Protein AF-A0A2H9PCT2-F1 (afdb_monomer)

Nearest PDB structures (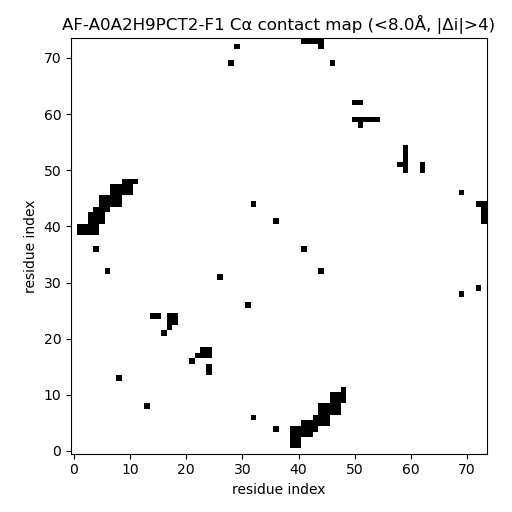foldseek):
  6mm9-assembly1_D  TM=3.403E-01  e=1.701E+00  Rattus norvegicus
  6mmu-assembly1_B  TM=3.430E-01  e=5.810E+00  Rattus norvegicus

Foldseek 3Di:
DFAEDEAEEELVVLQVCCCPPVVDNDDDVLVVVCVVQPRGHYPYYHYDDDQDDCVVPVVNVVVVVVVVVNVVRD

Sequence (74 aa):
MDERIAIFIDGSNFYHGLKENIGISKINFQKFVELLVGQRDLLRTYYYNATLSTNEGERYKDQQRFFAYLRTIP

Radius of gyration: 14.0 Å; Cα contacts (8 Å, |Δi|>4): 66; chains: 1; bounding box: 30×27×42 Å

pLDDT: mean 93.72, std 5.09, range [56.66, 97.44]

InterPro domains:
  IPR021139 NYN domain [PF01936] (4-70)
  IPR047140 Low amplitude and bright protein LabA [PTHR35458] (3-72)

Organism: NCBI:txid1974542

Secondary structure (DSSP, 8-state):
-PPEEEEEEEHHHHHHHHHHHHS-----HHHHHHHHHTTSEEEEEEEE-PPPPGGGTHHHHHHHHHHHHHTT--

Mean predicted aligned error: 3.47 Å

Structure (mmCIF, N/CA/C/O backbone):
data_AF-A0A2H9PCT2-F1
#
_entry.id   AF-A0A2H9PCT2-F1
#
loop_
_atom_site.group_PDB
_atom_site.id
_atom_site.type_symbol
_atom_site.label_atom_id
_atom_site.label_alt_id
_atom_site.label_comp_id
_atom_site.label_asym_id
_atom_site.label_entity_id
_atom_site.label_seq_id
_a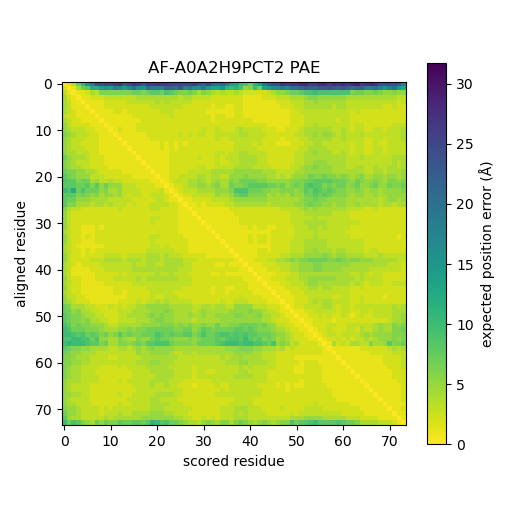tom_site.pdbx_PDB_ins_code
_atom_site.Cartn_x
_atom_site.Cartn_y
_atom_site.Cartn_z
_atom_site.occupancy
_atom_site.B_iso_or_equiv
_atom_site.auth_seq_id
_atom_site.auth_comp_id
_atom_site.auth_asym_id
_atom_site.auth_atom_id
_atom_site.pdbx_PDB_model_num
ATOM 1 N N . MET A 1 1 ? -18.195 0.270 21.541 1.00 56.66 1 MET A N 1
ATOM 2 C CA . MET A 1 1 ? -18.216 -0.468 20.265 1.00 56.66 1 MET A CA 1
ATOM 3 C C . MET A 1 1 ? -17.163 0.221 19.437 1.00 56.66 1 MET A C 1
ATOM 5 O O . MET A 1 1 ? -17.369 1.383 19.108 1.00 56.66 1 MET A O 1
ATOM 9 N N . ASP A 1 2 ? -16.002 -0.405 19.287 1.00 81.62 2 ASP A N 1
ATOM 10 C CA . ASP A 1 2 ? -14.852 0.245 18.663 1.00 81.62 2 ASP A CA 1
ATOM 11 C C . ASP A 1 2 ? -15.151 0.483 17.178 1.00 81.62 2 ASP A C 1
ATOM 13 O O . ASP A 1 2 ? -15.756 -0.356 16.501 1.00 81.62 2 ASP A O 1
ATOM 17 N N . GLU A 1 3 ? -14.853 1.691 16.699 1.00 94.56 3 GLU A N 1
ATOM 18 C CA . GLU A 1 3 ? -15.120 2.088 15.318 1.00 94.56 3 GLU A CA 1
ATOM 19 C C . GLU A 1 3 ? -14.268 1.221 14.384 1.00 94.56 3 GLU A C 1
ATOM 21 O O . GLU A 1 3 ? -13.052 1.127 14.545 1.00 94.56 3 GLU A O 1
ATOM 26 N N . ARG A 1 4 ? -14.907 0.575 13.404 1.00 95.88 4 ARG A N 1
ATOM 27 C CA . ARG A 1 4 ? -14.241 -0.335 12.464 1.00 95.88 4 ARG A CA 1
ATOM 28 C C . ARG A 1 4 ? -13.981 0.371 11.141 1.00 95.88 4 ARG A C 1
ATOM 30 O O . ARG A 1 4 ? -14.867 1.046 10.619 1.00 95.88 4 ARG A O 1
ATOM 37 N N . ILE A 1 5 ? -12.804 0.154 10.562 1.00 96.88 5 ILE A N 1
ATOM 38 C CA . ILE A 1 5 ? -12.385 0.759 9.292 1.00 96.88 5 ILE A CA 1
ATOM 39 C C . ILE A 1 5 ? -11.947 -0.305 8.284 1.00 96.88 5 ILE A C 1
ATOM 41 O O . ILE A 1 5 ? -11.261 -1.262 8.625 1.00 96.88 5 ILE A O 1
ATOM 45 N N . ALA A 1 6 ? -12.314 -0.120 7.018 1.00 96.75 6 ALA A N 1
ATOM 46 C CA . ALA A 1 6 ? -11.706 -0.811 5.885 1.00 96.75 6 ALA A CA 1
ATOM 47 C C . ALA A 1 6 ? -11.039 0.225 4.977 1.00 96.75 6 ALA A C 1
ATOM 49 O O . ALA A 1 6 ? -11.592 1.304 4.756 1.00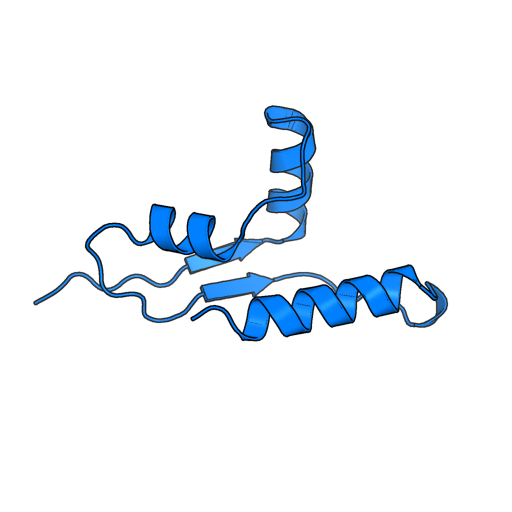 96.75 6 ALA A O 1
ATOM 50 N N . ILE A 1 7 ? -9.856 -0.098 4.461 1.00 97.44 7 ILE A N 1
ATOM 51 C CA . ILE A 1 7 ? -9.057 0.816 3.640 1.00 97.44 7 ILE A CA 1
ATOM 52 C C . ILE A 1 7 ? -9.059 0.311 2.200 1.00 97.44 7 ILE A C 1
ATOM 54 O O . ILE A 1 7 ? -8.769 -0.856 1.953 1.00 97.44 7 ILE A O 1
ATOM 58 N N . PHE A 1 8 ? -9.355 1.195 1.250 1.00 97.06 8 PHE A N 1
ATOM 59 C CA . PHE A 1 8 ? -9.363 0.896 -0.181 1.00 97.06 8 PHE A CA 1
ATOM 60 C C . PHE A 1 8 ? -8.412 1.861 -0.883 1.00 97.06 8 PHE A C 1
ATOM 62 O O . PHE A 1 8 ? -8.606 3.074 -0.833 1.00 97.06 8 PHE A O 1
ATOM 69 N N . ILE A 1 9 ? -7.366 1.324 -1.506 1.00 96.19 9 ILE A N 1
ATOM 70 C CA . ILE A 1 9 ? -6.313 2.104 -2.157 1.00 96.19 9 ILE A CA 1
ATOM 71 C C . ILE A 1 9 ? -6.290 1.757 -3.641 1.00 96.19 9 ILE A C 1
ATOM 73 O O . ILE A 1 9 ? -6.050 0.610 -4.022 1.00 96.19 9 ILE A O 1
ATOM 77 N N . ASP A 1 10 ? -6.508 2.768 -4.477 1.00 96.19 10 ASP A N 1
ATOM 78 C CA . ASP A 1 10 ? -6.204 2.717 -5.905 1.00 96.19 10 ASP A CA 1
ATOM 79 C C . ASP A 1 10 ? -4.695 2.892 -6.091 1.00 96.19 10 ASP A C 1
ATOM 81 O O . ASP A 1 10 ? -4.138 3.969 -5.873 1.00 96.19 10 ASP A O 1
ATOM 85 N N . GLY A 1 11 ? -4.017 1.812 -6.465 1.00 94.31 11 GLY A N 1
ATOM 86 C CA . GLY A 1 11 ? -2.568 1.762 -6.546 1.00 94.31 11 GLY A CA 1
ATOM 87 C C . GLY A 1 11 ? -1.969 2.662 -7.619 1.00 94.31 11 GLY A C 1
ATOM 88 O O . GLY A 1 11 ? -0.880 3.196 -7.402 1.00 94.31 11 GLY A O 1
ATOM 89 N N . SER A 1 12 ? -2.663 2.862 -8.745 1.00 93.25 12 SER A N 1
ATOM 90 C CA . SER A 1 12 ? -2.166 3.723 -9.823 1.00 93.25 12 SER A CA 1
ATOM 91 C C . SER A 1 12 ? -2.240 5.184 -9.397 1.00 93.25 12 SER A C 1
ATOM 93 O O . SER A 1 12 ? -1.209 5.861 -9.352 1.00 93.25 12 SER A O 1
ATOM 95 N N . ASN A 1 13 ? -3.421 5.636 -8.966 1.00 95.69 13 ASN A N 1
ATOM 96 C CA . ASN A 1 13 ? -3.608 7.006 -8.487 1.00 95.69 13 ASN A CA 1
ATOM 97 C C . ASN A 1 13 ? -2.720 7.313 -7.279 1.00 95.69 13 ASN A C 1
ATOM 99 O O . ASN A 1 13 ? -2.110 8.379 -7.209 1.00 95.69 13 ASN A O 1
ATOM 103 N N . PHE A 1 14 ? -2.576 6.363 -6.355 1.00 95.25 14 PHE A N 1
ATOM 104 C CA . PHE A 1 14 ? -1.697 6.529 -5.205 1.00 95.25 14 PHE A CA 1
ATOM 105 C C . PHE A 1 14 ? -0.227 6.686 -5.611 1.00 95.25 14 PHE A C 1
ATOM 107 O O . PHE A 1 14 ? 0.451 7.587 -5.123 1.00 95.25 14 PHE A O 1
ATOM 114 N N . TYR A 1 15 ? 0.272 5.853 -6.531 1.00 93.69 15 TYR A N 1
ATOM 115 C CA . TYR A 1 15 ? 1.650 5.946 -7.017 1.00 93.69 15 TYR A CA 1
ATOM 116 C C . TYR A 1 15 ? 1.934 7.292 -7.698 1.00 93.69 15 TYR A C 1
ATOM 118 O O . TYR A 1 15 ? 2.952 7.924 -7.400 1.00 93.69 15 TYR A O 1
ATOM 126 N N . HIS A 1 16 ? 1.042 7.735 -8.588 1.00 94.62 16 HIS A N 1
ATOM 127 C CA . HIS A 1 16 ? 1.187 9.013 -9.287 1.00 94.62 16 HIS A CA 1
ATOM 128 C C . HIS A 1 16 ? 1.091 10.194 -8.319 1.00 94.62 16 HIS A C 1
ATOM 130 O O . HIS A 1 16 ? 1.986 11.035 -8.306 1.00 9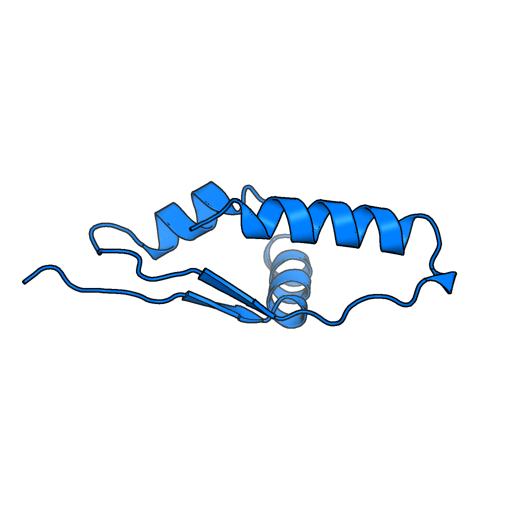4.62 16 HIS A O 1
ATOM 136 N N . GLY A 1 17 ? 0.112 10.189 -7.409 1.00 95.81 17 GLY A N 1
ATOM 137 C CA . GLY A 1 17 ? -0.025 11.224 -6.385 1.00 95.81 17 GLY A CA 1
ATOM 138 C C . GLY A 1 17 ? 1.204 11.333 -5.478 1.00 95.81 17 GLY A C 1
ATOM 139 O O . GLY A 1 17 ? 1.657 12.439 -5.187 1.00 95.81 17 GLY A O 1
ATOM 140 N N . LEU A 1 18 ? 1.800 10.204 -5.087 1.00 95.00 18 LEU A N 1
ATOM 141 C CA . LEU A 1 18 ? 3.053 10.166 -4.330 1.00 95.00 18 LEU A CA 1
ATOM 142 C C . LEU A 1 18 ? 4.225 10.787 -5.112 1.00 95.00 18 LEU A C 1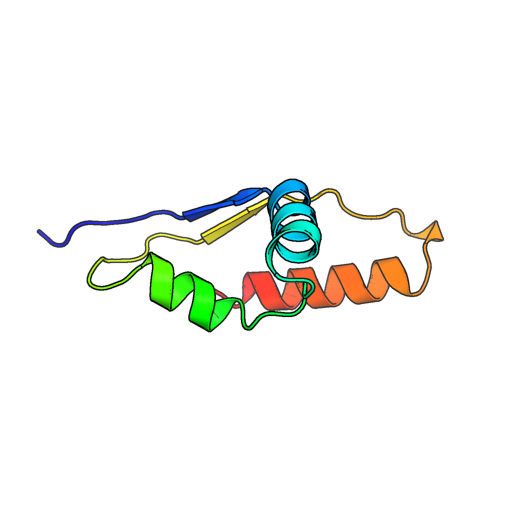
ATOM 144 O O . LEU A 1 18 ? 4.979 11.601 -4.573 1.00 95.00 18 LEU A O 1
ATOM 148 N N . LYS A 1 19 ? 4.370 10.441 -6.396 1.00 94.94 19 LYS A N 1
ATOM 149 C CA . LYS A 1 19 ? 5.417 10.996 -7.265 1.00 94.94 19 LYS A CA 1
ATOM 150 C C . LYS A 1 19 ? 5.258 12.492 -7.499 1.00 94.94 19 LYS A C 1
ATOM 152 O O . LYS A 1 19 ? 6.247 13.209 -7.408 1.00 94.94 19 LYS A O 1
ATOM 157 N N . GLU A 1 20 ? 4.048 12.943 -7.793 1.00 96.75 20 GLU A N 1
ATOM 158 C CA . GLU A 1 20 ? 3.773 14.325 -8.185 1.00 96.75 20 GLU A CA 1
ATOM 159 C C . GLU A 1 20 ? 3.813 15.284 -6.993 1.00 96.75 20 GLU A C 1
ATOM 161 O O . GLU A 1 20 ? 4.350 16.380 -7.114 1.00 96.75 20 GLU A O 1
ATOM 166 N N . ASN A 1 21 ? 3.305 14.864 -5.829 1.00 95.38 21 ASN A N 1
ATOM 167 C CA . ASN A 1 21 ? 3.175 15.751 -4.668 1.00 95.38 21 ASN A CA 1
ATOM 168 C C . ASN A 1 21 ? 4.323 15.621 -3.658 1.00 95.38 21 ASN A C 1
ATOM 170 O O . ASN A 1 21 ? 4.597 16.566 -2.924 1.00 95.38 21 ASN A O 1
ATOM 174 N N . ILE A 1 22 ? 4.981 14.458 -3.585 1.00 92.38 22 ILE A N 1
ATOM 175 C CA . ILE A 1 22 ? 6.031 14.176 -2.585 1.00 92.38 22 ILE A CA 1
ATOM 176 C C . ILE A 1 22 ? 7.385 13.874 -3.253 1.00 92.38 22 ILE A C 1
ATOM 178 O O . ILE A 1 22 ? 8.429 13.930 -2.608 1.00 92.38 22 ILE A O 1
ATOM 182 N N . GLY A 1 23 ? 7.407 13.542 -4.548 1.00 93.12 23 GLY A N 1
ATOM 183 C CA . GLY A 1 23 ? 8.630 13.185 -5.281 1.00 93.12 23 GLY A CA 1
ATOM 184 C C . GLY A 1 23 ? 9.122 11.752 -5.040 1.00 93.12 23 GLY A C 1
ATOM 185 O O . GLY A 1 23 ? 10.016 11.269 -5.740 1.00 93.12 23 GLY A O 1
ATOM 186 N N . ILE A 1 24 ? 8.522 11.020 -4.097 1.00 91.19 24 ILE A N 1
ATOM 187 C CA . ILE A 1 24 ? 8.899 9.646 -3.742 1.00 91.19 24 ILE A CA 1
ATOM 188 C C . ILE A 1 24 ? 7.698 8.721 -3.859 1.00 91.19 24 ILE A C 1
ATOM 190 O O . ILE A 1 24 ? 6.607 9.078 -3.459 1.00 91.19 24 ILE A O 1
ATOM 194 N N . SER A 1 25 ? 7.908 7.507 -4.363 1.00 88.69 25 SER A N 1
ATOM 195 C CA . SER A 1 25 ? 6.869 6.465 -4.444 1.00 88.69 25 SER A CA 1
ATOM 196 C C . SER A 1 25 ? 7.131 5.279 -3.520 1.00 88.69 25 SER A C 1
ATOM 198 O O . SER A 1 25 ? 6.292 4.393 -3.384 1.00 88.69 25 SER A O 1
ATOM 200 N N . LYS A 1 26 ? 8.322 5.223 -2.914 1.00 89.56 26 LYS A N 1
ATOM 201 C CA . LYS A 1 26 ? 8.731 4.140 -2.026 1.00 89.56 26 LYS A CA 1
ATOM 202 C C . LYS A 1 26 ? 8.438 4.555 -0.593 1.00 89.56 26 LYS A C 1
ATOM 204 O O . LYS A 1 26 ? 9.159 5.371 -0.027 1.00 89.56 26 LYS A O 1
ATOM 209 N N . ILE A 1 27 ? 7.391 3.975 -0.022 1.00 92.00 27 ILE A N 1
ATOM 210 C CA . ILE A 1 27 ? 6.972 4.221 1.357 1.00 92.00 27 ILE A CA 1
ATOM 211 C C . ILE A 1 27 ? 6.885 2.907 2.133 1.00 92.00 27 ILE A C 1
ATOM 213 O O . ILE A 1 27 ? 6.791 1.828 1.545 1.00 92.00 27 ILE A O 1
ATOM 217 N N . ASN A 1 28 ? 6.889 2.996 3.462 1.00 93.19 28 ASN A N 1
ATOM 218 C CA . ASN A 1 28 ? 6.540 1.861 4.308 1.00 93.19 28 ASN A CA 1
ATOM 219 C C . ASN A 1 28 ? 5.011 1.744 4.360 1.00 93.19 28 ASN A C 1
ATOM 221 O O . ASN A 1 28 ? 4.346 2.542 5.019 1.00 93.19 28 ASN A O 1
ATOM 225 N N . PHE A 1 29 ? 4.471 0.764 3.640 1.00 94.38 29 PHE A N 1
ATOM 226 C CA . PHE A 1 29 ? 3.028 0.622 3.475 1.00 94.38 29 PHE A CA 1
ATOM 227 C C . PHE A 1 29 ? 2.329 0.184 4.765 1.00 94.38 29 PHE A C 1
ATOM 229 O O . PHE A 1 29 ? 1.228 0.643 5.042 1.00 94.38 29 PHE A O 1
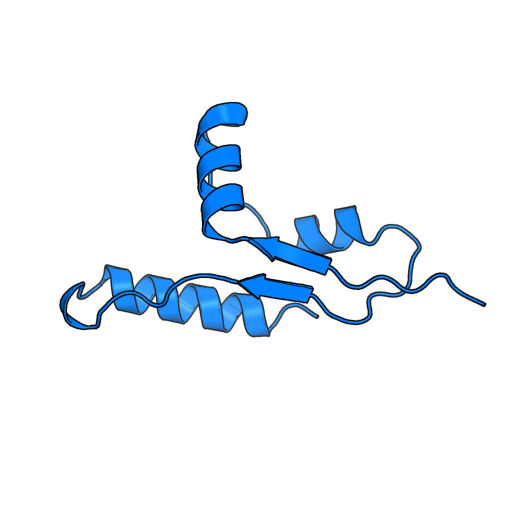ATOM 236 N N . GLN A 1 30 ? 2.994 -0.621 5.598 1.00 94.69 30 GLN A N 1
ATOM 237 C CA . GLN A 1 30 ? 2.470 -0.987 6.913 1.00 94.69 30 GLN A CA 1
ATOM 238 C C . GLN A 1 30 ? 2.297 0.255 7.797 1.00 94.69 30 GLN A C 1
ATOM 240 O O . GLN A 1 30 ? 1.209 0.487 8.307 1.00 94.69 30 GLN A O 1
ATOM 245 N N . LYS A 1 31 ? 3.326 1.108 7.898 1.00 96.38 31 LYS A N 1
ATOM 246 C CA . LYS A 1 31 ? 3.230 2.370 8.653 1.00 96.38 31 LYS A CA 1
ATOM 247 C C . LYS A 1 31 ? 2.173 3.315 8.087 1.00 96.38 31 LYS A C 1
ATOM 249 O O . LYS A 1 31 ? 1.548 4.058 8.834 1.00 96.38 31 LYS A O 1
ATOM 254 N N . PHE A 1 32 ? 1.988 3.311 6.768 1.00 95.50 32 PHE A N 1
ATOM 255 C CA . PHE A 1 32 ? 0.940 4.096 6.126 1.00 95.50 32 PHE A CA 1
ATOM 256 C C . PHE A 1 32 ? -0.458 3.599 6.515 1.00 95.50 32 PHE A C 1
ATOM 258 O O . PHE A 1 32 ? -1.307 4.405 6.880 1.00 95.50 32 PHE A O 1
ATOM 265 N N . VAL A 1 33 ? -0.681 2.283 6.515 1.00 96.25 33 VAL A N 1
ATOM 266 C CA . VAL A 1 33 ? -1.931 1.682 6.998 1.00 96.25 33 VAL A CA 1
ATOM 267 C C . VAL A 1 33 ? -2.138 1.977 8.486 1.00 96.25 33 VAL A C 1
ATOM 269 O O . VAL A 1 33 ? -3.203 2.463 8.845 1.00 96.25 33 VAL A O 1
ATOM 272 N N . GLU A 1 34 ? -1.125 1.791 9.338 1.00 96.38 34 GLU A N 1
ATOM 273 C CA . GLU A 1 34 ? -1.180 2.126 10.774 1.00 96.38 34 GLU A CA 1
ATOM 274 C C . GLU A 1 34 ? -1.574 3.597 11.006 1.00 96.38 34 GLU A C 1
ATOM 276 O O . GLU A 1 34 ? -2.429 3.890 11.843 1.00 96.38 34 GLU A O 1
ATOM 281 N N . LEU A 1 35 ? -1.009 4.519 10.215 1.00 96.75 35 LEU A N 1
ATOM 282 C CA . LEU A 1 35 ? -1.352 5.942 10.252 1.00 96.75 35 LEU A CA 1
ATOM 283 C C . LEU A 1 35 ? -2.824 6.192 9.891 1.00 96.75 35 LEU A C 1
ATOM 285 O O . LEU A 1 35 ? -3.486 6.988 10.552 1.00 96.75 35 LEU A O 1
ATOM 289 N N . LEU A 1 36 ? -3.336 5.534 8.847 1.00 96.12 36 LEU A N 1
ATOM 290 C CA . LEU A 1 36 ? -4.733 5.672 8.424 1.00 96.12 36 LEU A CA 1
ATOM 291 C C . LEU A 1 36 ? -5.706 5.050 9.431 1.00 96.12 36 LEU A C 1
ATOM 293 O O . LEU A 1 36 ? -6.799 5.578 9.630 1.00 96.12 36 LEU A O 1
ATOM 297 N N . VAL A 1 37 ? -5.331 3.939 10.065 1.00 96.81 37 VAL A N 1
ATOM 298 C CA . VAL A 1 37 ? -6.154 3.247 11.064 1.00 96.81 37 VAL A CA 1
ATOM 299 C C . VAL A 1 37 ? -6.325 4.108 12.316 1.00 96.81 37 VAL A C 1
ATOM 301 O O . VAL A 1 37 ? -7.458 4.342 12.751 1.00 96.81 37 VAL A O 1
ATOM 304 N N . GLY A 1 38 ? -5.229 4.645 12.858 1.00 95.69 38 GLY A N 1
ATOM 305 C CA . GLY A 1 38 ? -5.258 5.425 14.093 1.00 95.69 38 GLY A CA 1
ATOM 306 C C . GLY A 1 38 ? -5.701 4.576 15.289 1.00 95.69 38 GLY A C 1
ATOM 307 O O . GLY A 1 38 ? -5.101 3.546 15.569 1.00 95.69 38 GLY A O 1
ATOM 308 N N . GLN A 1 39 ? -6.747 5.007 16.001 1.00 95.50 39 GLN A N 1
ATOM 309 C CA . GLN A 1 39 ? -7.288 4.307 17.183 1.00 95.50 39 GLN A CA 1
ATOM 310 C C . GLN A 1 39 ? -8.446 3.342 16.863 1.00 95.50 39 GLN A C 1
ATOM 312 O O . GLN A 1 39 ? -9.146 2.903 17.770 1.00 95.50 39 GLN A O 1
ATOM 317 N N . ARG A 1 40 ? -8.693 3.062 15.580 1.00 95.81 40 ARG A N 1
ATOM 318 C CA . ARG A 1 40 ? -9.834 2.268 15.099 1.00 95.81 40 ARG A CA 1
ATOM 319 C C . ARG A 1 40 ? -9.442 0.817 14.852 1.00 95.81 40 ARG A C 1
ATOM 321 O O . ARG A 1 40 ? -8.270 0.509 14.657 1.00 95.81 40 ARG A O 1
ATOM 328 N N . ASP A 1 41 ? -10.435 -0.053 14.749 1.00 95.19 41 ASP A N 1
ATOM 329 C CA . ASP A 1 41 ? -10.222 -1.464 14.446 1.00 95.19 41 ASP A CA 1
ATOM 330 C C . ASP A 1 41 ? -10.179 -1.703 12.934 1.00 95.19 41 ASP A C 1
ATOM 332 O O . ASP A 1 41 ? -11.186 -1.575 12.226 1.00 95.19 41 ASP A O 1
ATOM 336 N N . LEU A 1 42 ? -9.007 -2.082 12.420 1.00 96.12 42 LEU A N 1
ATOM 337 C CA . LEU A 1 42 ? -8.832 -2.415 11.009 1.00 96.12 42 LEU A CA 1
ATOM 338 C C . LEU A 1 42 ? -9.512 -3.746 10.663 1.00 96.12 42 LEU A C 1
ATOM 340 O O . LEU A 1 42 ? -9.186 -4.800 11.202 1.00 96.12 42 LEU A O 1
ATOM 344 N N . LEU A 1 43 ? -10.428 -3.692 9.700 1.00 95.25 43 LEU A N 1
ATOM 345 C CA . LEU A 1 43 ? -11.055 -4.856 9.084 1.00 95.25 43 LEU A CA 1
ATOM 346 C C . LEU A 1 43 ? -10.120 -5.543 8.098 1.00 95.25 43 LEU A C 1
ATOM 348 O O . LEU A 1 43 ? -9.912 -6.752 8.176 1.00 95.25 43 LEU A O 1
ATOM 352 N N . ARG A 1 44 ? -9.670 -4.764 7.110 1.00 95.06 44 ARG A N 1
ATOM 353 C CA . ARG A 1 44 ? -8.820 -5.194 6.003 1.00 95.06 44 ARG A CA 1
ATOM 354 C C . ARG A 1 44 ? -8.341 -3.997 5.188 1.00 95.06 44 ARG A C 1
ATOM 356 O O . ARG A 1 44 ? -9.076 -3.013 5.042 1.00 95.06 44 ARG A O 1
ATOM 363 N N . THR A 1 45 ? -7.170 -4.139 4.580 1.00 96.69 45 THR A N 1
ATOM 364 C CA . THR A 1 45 ? -6.680 -3.254 3.520 1.00 96.69 45 THR A CA 1
ATOM 365 C C . THR A 1 45 ? -6.840 -3.898 2.140 1.00 96.69 45 THR A C 1
ATOM 367 O O . THR A 1 45 ? -6.431 -5.034 1.907 1.00 96.69 45 THR A O 1
ATOM 370 N N . TYR A 1 46 ? -7.410 -3.158 1.192 1.00 95.62 46 TYR A N 1
ATOM 371 C CA . TYR A 1 46 ? -7.538 -3.549 -0.209 1.00 95.62 46 TYR A CA 1
ATOM 372 C C . TYR A 1 46 ? -6.677 -2.640 -1.081 1.00 95.62 46 TYR A C 1
ATOM 374 O O . TYR A 1 46 ? -6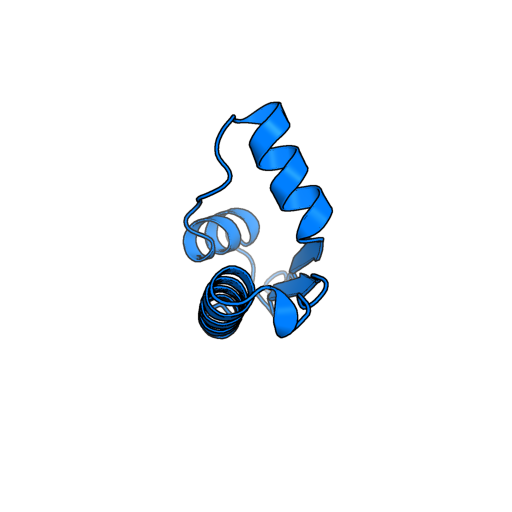.827 -1.419 -1.053 1.00 95.62 46 TYR A O 1
ATOM 382 N N . TYR A 1 47 ? -5.794 -3.239 -1.878 1.00 95.88 47 TYR A N 1
ATOM 383 C CA . TYR A 1 47 ? -4.951 -2.526 -2.834 1.00 95.88 47 TYR A CA 1
ATOM 384 C C . TYR A 1 47 ? -5.275 -2.978 -4.256 1.00 95.88 47 TYR A C 1
ATOM 386 O O . TYR A 1 47 ? -5.056 -4.139 -4.610 1.00 95.88 47 TYR A O 1
ATOM 394 N N . TYR A 1 48 ? -5.786 -2.061 -5.071 1.00 95.25 48 TYR A N 1
ATOM 395 C CA . TYR A 1 48 ? -6.196 -2.335 -6.443 1.00 95.25 48 TYR A CA 1
ATOM 396 C C . TYR A 1 48 ? -5.129 -1.857 -7.410 1.00 95.25 48 TYR A C 1
ATOM 398 O O . TYR A 1 48 ? -4.795 -0.677 -7.444 1.00 95.25 48 TYR A O 1
ATOM 406 N N . ASN A 1 49 ? -4.588 -2.769 -8.211 1.00 94.38 49 ASN A N 1
ATOM 407 C CA . ASN A 1 49 ? -3.665 -2.409 -9.275 1.00 94.38 49 ASN A CA 1
ATOM 408 C C . ASN A 1 49 ? -3.726 -3.434 -10.409 1.00 94.38 49 ASN A C 1
ATOM 410 O O . ASN A 1 49 ? -3.987 -4.617 -10.179 1.00 94.38 49 ASN A O 1
ATOM 414 N N . ALA A 1 50 ? -3.462 -2.979 -11.631 1.00 92.81 50 ALA A N 1
ATOM 415 C CA . ALA A 1 50 ? -3.361 -3.856 -12.782 1.00 92.81 50 ALA A CA 1
ATOM 416 C C . ALA A 1 50 ? -2.094 -4.712 -12.675 1.00 92.81 50 ALA A C 1
ATOM 418 O O . ALA A 1 50 ? -1.005 -4.219 -12.368 1.00 92.81 50 ALA A O 1
ATOM 419 N N . THR A 1 51 ? -2.234 -6.009 -12.940 1.00 93.38 51 THR A N 1
ATOM 420 C CA . THR A 1 51 ? -1.074 -6.896 -13.046 1.00 93.38 51 THR A CA 1
ATOM 421 C C . THR A 1 51 ? -0.364 -6.620 -14.367 1.00 93.38 51 THR A C 1
ATOM 423 O O . THR A 1 51 ? -1.005 -6.570 -15.415 1.00 93.38 51 THR A O 1
ATOM 426 N N . LEU A 1 52 ? 0.952 -6.417 -14.314 1.00 92.81 52 LEU A N 1
ATOM 427 C CA . LEU A 1 52 ? 1.780 -6.262 -15.504 1.00 92.81 52 LEU A CA 1
ATOM 428 C C . LEU A 1 52 ? 1.774 -7.558 -16.313 1.00 92.81 52 LEU A C 1
ATOM 430 O O . LEU A 1 52 ? 1.587 -8.653 -15.783 1.00 92.81 52 LEU A O 1
ATOM 434 N N . SER A 1 53 ? 2.014 -7.433 -17.611 1.00 93.62 53 SER A N 1
ATOM 435 C CA . SER A 1 53 ? 2.169 -8.596 -18.475 1.00 93.62 53 SER A CA 1
ATOM 436 C C . SER A 1 5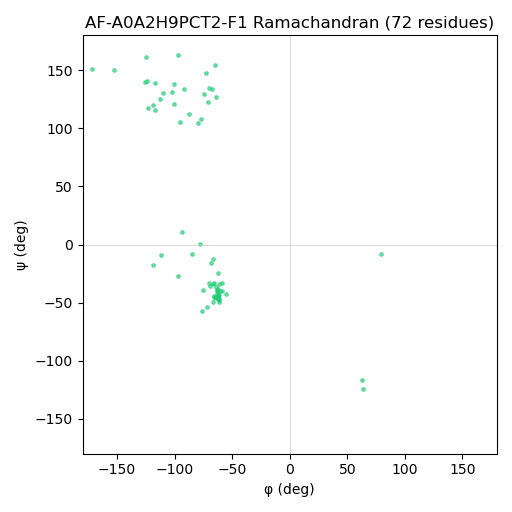3 ? 3.511 -9.291 -18.211 1.00 93.62 53 SER A C 1
ATOM 438 O O . SER A 1 53 ? 4.516 -8.654 -17.895 1.00 93.62 53 SER A O 1
ATOM 440 N N . THR A 1 54 ? 3.548 -10.616 -18.359 1.00 91.38 54 THR A N 1
ATOM 441 C CA . THR A 1 54 ? 4.751 -11.438 -18.134 1.00 91.38 54 THR A CA 1
ATOM 442 C C . THR A 1 54 ? 5.898 -11.096 -19.086 1.00 91.38 54 THR A C 1
ATOM 444 O O . THR A 1 54 ? 7.063 -11.294 -18.743 1.00 91.38 54 THR A O 1
ATOM 447 N N . ASN A 1 55 ? 5.590 -10.526 -20.256 1.00 94.44 55 ASN A N 1
ATOM 448 C CA . ASN A 1 55 ? 6.588 -10.012 -21.198 1.00 94.44 55 ASN A CA 1
ATOM 449 C C . ASN A 1 55 ? 7.373 -8.791 -20.671 1.00 94.44 55 ASN A C 1
ATOM 451 O O . ASN A 1 55 ? 8.405 -8.461 -21.248 1.00 94.44 55 ASN A O 1
ATOM 455 N N . GLU A 1 56 ? 6.950 -8.158 -19.569 1.00 92.06 56 GLU A N 1
ATOM 456 C CA . GLU A 1 56 ? 7.683 -7.055 -18.925 1.00 92.06 56 GLU A CA 1
ATOM 457 C C . GLU A 1 56 ? 8.884 -7.532 -18.077 1.00 92.06 56 GLU A C 1
ATOM 459 O O . GLU A 1 56 ? 9.598 -6.720 -17.479 1.00 92.06 56 GLU A O 1
ATOM 464 N N . GLY A 1 57 ? 9.132 -8.847 -18.015 1.00 94.56 57 GLY A N 1
ATOM 465 C CA . GLY A 1 57 ? 10.360 -9.427 -17.469 1.00 94.56 57 GLY A CA 1
ATOM 466 C C . GLY A 1 57 ? 10.572 -9.115 -15.986 1.00 94.56 57 GLY A C 1
ATOM 467 O O . GLY A 1 57 ? 9.806 -9.558 -15.130 1.00 94.56 57 GLY A O 1
ATOM 468 N N . GLU A 1 58 ? 11.636 -8.379 -15.659 1.00 94.75 58 GLU A N 1
ATOM 469 C CA . GLU A 1 58 ? 11.994 -8.088 -14.263 1.00 94.75 58 GLU A CA 1
ATOM 470 C C . GLU A 1 58 ? 10.963 -7.191 -13.567 1.00 94.75 58 GLU A C 1
ATOM 472 O O . GLU A 1 58 ? 10.631 -7.424 -12.408 1.00 94.75 58 GLU A O 1
ATOM 477 N N . ARG A 1 59 ? 10.345 -6.252 -14.299 1.00 91.81 59 ARG A N 1
ATOM 478 C CA . ARG A 1 59 ? 9.296 -5.375 -13.750 1.00 91.81 59 ARG A CA 1
ATOM 479 C C . ARG A 1 59 ? 8.075 -6.165 -13.285 1.00 91.81 59 ARG A C 1
ATOM 481 O O . ARG A 1 59 ? 7.505 -5.855 -12.240 1.00 91.81 59 ARG A O 1
ATOM 488 N N . TYR A 1 60 ? 7.706 -7.214 -14.022 1.00 94.31 60 TYR A N 1
ATOM 489 C CA . TYR A 1 60 ? 6.655 -8.137 -13.603 1.00 94.31 60 TYR A CA 1
ATOM 490 C C . TYR A 1 60 ? 7.027 -8.843 -12.294 1.00 94.31 60 TYR A C 1
ATOM 492 O O . TYR A 1 60 ? 6.228 -8.855 -11.359 1.00 94.31 60 TYR A O 1
ATOM 500 N N . LYS A 1 61 ? 8.247 -9.389 -12.184 1.00 95.50 61 LYS A N 1
ATOM 501 C CA . LYS A 1 61 ? 8.696 -10.078 -10.961 1.00 95.50 61 LYS A CA 1
ATOM 502 C C . LYS A 1 61 ? 8.708 -9.149 -9.752 1.00 95.50 61 LYS A C 1
ATOM 504 O O . LYS A 1 61 ? 8.238 -9.541 -8.684 1.00 95.50 61 LYS A O 1
ATOM 509 N N . ASP A 1 62 ? 9.204 -7.928 -9.920 1.00 94.00 62 ASP A N 1
ATOM 510 C CA . ASP A 1 62 ? 9.217 -6.926 -8.857 1.00 94.00 62 ASP A CA 1
ATOM 511 C C . ASP A 1 62 ? 7.799 -6.553 -8.421 1.00 94.00 62 ASP A C 1
ATOM 513 O O . ASP A 1 62 ? 7.526 -6.476 -7.221 1.00 94.00 62 ASP A O 1
ATOM 517 N N . GLN A 1 63 ? 6.861 -6.425 -9.366 1.00 94.12 63 GLN A N 1
ATOM 518 C CA . GLN A 1 63 ? 5.453 -6.225 -9.033 1.00 94.12 63 GLN A CA 1
ATOM 519 C C . GLN A 1 63 ? 4.877 -7.415 -8.255 1.00 94.12 63 GLN A C 1
ATOM 521 O O . GLN A 1 63 ? 4.198 -7.212 -7.250 1.00 94.12 63 GLN A O 1
ATOM 526 N N . GLN A 1 64 ? 5.167 -8.653 -8.660 1.00 95.94 64 GLN A N 1
ATOM 527 C CA . GLN A 1 64 ? 4.681 -9.833 -7.940 1.00 95.94 64 GLN A CA 1
ATOM 528 C C . GLN A 1 64 ? 5.241 -9.912 -6.514 1.00 95.94 64 GLN A C 1
ATOM 530 O O . GLN A 1 64 ? 4.499 -10.241 -5.585 1.00 95.94 64 GLN A O 1
ATOM 535 N N . ARG A 1 65 ? 6.517 -9.553 -6.309 1.00 95.44 65 ARG A N 1
ATOM 536 C CA . ARG A 1 65 ? 7.115 -9.427 -4.967 1.00 95.44 65 ARG A CA 1
ATOM 537 C C . ARG A 1 65 ? 6.418 -8.346 -4.147 1.00 95.44 65 ARG A C 1
ATOM 539 O O . ARG A 1 65 ? 6.105 -8.575 -2.981 1.00 95.44 65 ARG A O 1
ATOM 546 N N . PHE A 1 66 ? 6.131 -7.197 -4.755 1.00 93.44 66 PHE A N 1
ATOM 547 C CA . PHE A 1 66 ? 5.398 -6.123 -4.094 1.00 93.44 66 PHE A CA 1
ATOM 548 C C . PHE A 1 66 ? 3.976 -6.552 -3.705 1.00 93.44 66 PHE A C 1
ATOM 550 O O . PHE A 1 66 ? 3.570 -6.347 -2.567 1.00 93.44 66 PHE A O 1
ATOM 557 N N . PHE A 1 67 ? 3.241 -7.232 -4.587 1.00 94.44 67 PHE A N 1
ATOM 558 C CA . PHE A 1 67 ? 1.916 -7.777 -4.272 1.00 94.44 67 PHE A CA 1
ATOM 559 C C . PHE A 1 67 ? 1.963 -8.857 -3.188 1.00 94.44 67 PHE A C 1
A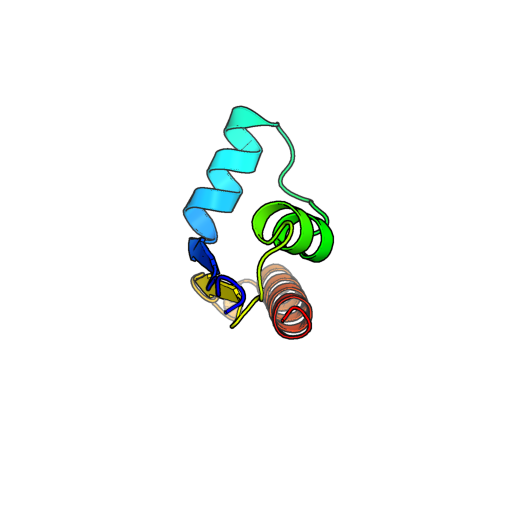TOM 561 O O . PHE A 1 67 ? 1.058 -8.936 -2.361 1.00 94.44 67 PHE A O 1
ATOM 568 N N . ALA A 1 68 ? 3.006 -9.692 -3.166 1.00 95.19 68 ALA A N 1
ATOM 569 C CA . ALA A 1 68 ? 3.218 -10.650 -2.086 1.00 95.19 68 ALA A CA 1
ATOM 570 C C . ALA A 1 68 ? 3.436 -9.946 -0.739 1.00 95.19 68 ALA A C 1
ATOM 572 O O . ALA A 1 68 ? 2.819 -10.342 0.242 1.00 95.19 68 ALA A O 1
ATOM 573 N N . TYR A 1 69 ? 4.230 -8.873 -0.713 1.00 94.38 69 TYR A N 1
ATOM 574 C CA . TYR A 1 69 ? 4.404 -8.033 0.473 1.00 94.38 69 TYR A CA 1
ATOM 575 C C . TYR A 1 69 ? 3.095 -7.361 0.913 1.00 94.38 69 TYR A C 1
ATOM 577 O O . TYR A 1 69 ? 2.743 -7.425 2.082 1.00 94.38 69 TYR A O 1
ATOM 585 N N . LEU A 1 70 ? 2.319 -6.777 -0.006 1.00 93.31 70 LEU A N 1
ATOM 586 C CA . LEU A 1 70 ? 1.035 -6.158 0.345 1.00 93.31 70 LEU A CA 1
ATOM 587 C C . LEU A 1 70 ? 0.055 -7.152 0.982 1.00 93.31 70 LEU A C 1
ATOM 589 O O . LEU A 1 70 ? -0.694 -6.778 1.875 1.00 93.31 70 LEU A O 1
ATOM 593 N N . ARG A 1 71 ? 0.088 -8.427 0.573 1.00 93.06 71 ARG A N 1
ATOM 594 C CA . ARG A 1 71 ? -0.736 -9.493 1.167 1.00 93.06 71 ARG A CA 1
ATOM 595 C C . ARG A 1 71 ? -0.357 -9.852 2.606 1.00 93.06 71 ARG A C 1
ATOM 597 O O . ARG A 1 71 ? -1.145 -10.522 3.265 1.00 93.06 71 ARG A O 1
ATOM 604 N N . THR A 1 72 ? 0.820 -9.449 3.092 1.00 93.56 72 THR A N 1
ATOM 605 C CA . THR A 1 72 ? 1.194 -9.635 4.504 1.00 93.56 72 THR A CA 1
ATOM 606 C C . THR A 1 72 ? 0.668 -8.516 5.398 1.00 93.56 72 THR A C 1
ATOM 608 O O . THR A 1 72 ? 0.826 -8.594 6.613 1.00 93.56 72 THR A O 1
ATOM 611 N N . ILE A 1 73 ? 0.102 -7.460 4.813 1.00 90.25 73 ILE A N 1
ATOM 612 C CA . ILE A 1 73 ? -0.458 -6.324 5.540 1.00 90.25 73 ILE A CA 1
ATOM 613 C C . ILE A 1 73 ? -1.948 -6.611 5.790 1.00 90.25 73 ILE A C 1
ATOM 615 O O . ILE A 1 73 ? -2.616 -7.064 4.857 1.00 90.25 73 ILE A O 1
ATOM 619 N N . PRO A 1 74 ? -2.455 -6.398 7.022 1.00 82.81 74 PRO A N 1
ATOM 620 C CA . PRO A 1 74 ? -3.839 -6.712 7.385 1.00 82.81 74 PRO A CA 1
ATOM 621 C C . PRO A 1 74 ? -4.896 -6.013 6.519 1.00 82.81 74 PRO A C 1
ATOM 623 O O . PRO A 1 74 ? -4.740 -4.811 6.197 1.00 82.81 74 PRO A O 1
#

Solvent-accessible surface area (backbone atoms only — not comparable to full-atom values): 4512 Å² total; per-residue (Å²): 131,82,57,72,44,72,47,80,42,55,46,61,64,50,44,50,50,28,38,75,77,70,68,49,71,86,71,64,62,63,61,52,50,53,62,70,44,62,96,41,46,75,73,38,56,44,77,47,68,86,79,67,57,76,90,55,50,68,62,29,54,53,50,53,52,50,54,54,55,56,68,74,46,92